Protein AF-G9L2M7-F1 (afdb_monomer_lite)

Secondary structure (DSSP, 8-state):
--SSS--TT-HHHHHHHHHHHHHHS-GGGHHHHHHS-HHHHHHHHHHHHHHHHHHHHHHHHTTS--TT---HHHHHHHHHHHHHHHHHHHHHHHHHHHHHHHHHHHHHHT-TTTTTT--HHHHHHTT-

Radius of gyration: 30.27 Å; chains: 1; bounding box: 64×33×74 Å

pLDDT: mean 87.59, std 14.95, range [39.75, 98.56]

Foldseek 3Di:
DPPLLADPPDPQSVVLLVVQLCVVQPPVCVVVLVPDDPVVNVVVVVVSVVSSVVVQVVCVVVVNHSPRRDPPVVVCVPVVVVVVVVVVVVVVVVVVVVVVVVVVVVVQCPDPVSVVVDDVVVVVVVVD

Organism: Mustela putorius furo (NCBI:txid9669)

Structure (mmCIF, N/CA/C/O backbone):
data_AF-G9L2M7-F1
#
_entry.id   AF-G9L2M7-F1
#
loop_
_atom_site.group_PDB
_atom_site.id
_atom_site.type_symbol
_atom_site.label_atom_id
_atom_site.label_alt_id
_atom_site.label_comp_id
_atom_site.label_asym_id
_atom_site.label_entity_id
_atom_site.label_seq_id
_atom_site.pdbx_PDB_ins_code
_atom_site.Cartn_x
_atom_site.Cartn_y
_atom_site.Cartn_z
_atom_site.occupancy
_atom_site.B_iso_or_equiv
_atom_site.auth_seq_id
_atom_site.auth_comp_id
_atom_site.auth_asym_id
_atom_site.auth_atom_id
_atom_site.pdbx_PDB_model_num
ATOM 1 N N . LEU A 1 1 ? -0.633 8.591 5.569 1.00 46.25 1 LEU A N 1
ATOM 2 C CA . LEU A 1 1 ? -1.876 8.474 4.768 1.00 46.25 1 LEU A CA 1
ATOM 3 C C . LEU A 1 1 ? -1.800 7.469 3.608 1.00 46.25 1 LEU A C 1
ATOM 5 O O . LEU A 1 1 ? -2.786 7.338 2.906 1.00 46.25 1 LEU A O 1
ATOM 9 N N . ARG A 1 2 ? -0.710 6.706 3.412 1.00 65.88 2 ARG A N 1
ATOM 10 C CA . ARG A 1 2 ? -0.675 5.620 2.412 1.00 65.88 2 ARG A CA 1
ATOM 11 C C . ARG A 1 2 ? -0.553 4.253 3.088 1.00 65.88 2 ARG A C 1
ATOM 13 O O . ARG A 1 2 ? 0.442 3.568 2.915 1.00 65.88 2 ARG A O 1
ATOM 20 N N . SER A 1 3 ? -1.516 3.900 3.937 1.00 75.44 3 SER A N 1
ATOM 21 C CA . SER A 1 3 ? -1.577 2.550 4.523 1.00 75.44 3 SER A CA 1
ATOM 22 C C . SER A 1 3 ? -2.114 1.503 3.540 1.00 75.44 3 SER A C 1
ATOM 24 O O . SER A 1 3 ? -2.108 0.325 3.869 1.00 75.44 3 SER A O 1
ATOM 26 N N . GLY A 1 4 ? -2.616 1.917 2.369 1.00 85.94 4 GLY A N 1
ATOM 27 C CA . GLY A 1 4 ? -3.288 1.027 1.415 1.00 85.94 4 GLY A CA 1
ATOM 28 C C . GLY A 1 4 ? -4.659 0.540 1.894 1.00 85.94 4 GLY A C 1
ATOM 29 O O . GLY A 1 4 ? -5.241 -0.333 1.268 1.00 85.94 4 GLY A O 1
ATOM 30 N N . LEU A 1 5 ? -5.185 1.092 2.998 1.00 88.94 5 LEU A N 1
ATOM 31 C CA . LEU A 1 5 ? -6.507 0.760 3.552 1.00 88.94 5 LEU A CA 1
ATOM 32 C C . LEU A 1 5 ? -7.616 1.697 3.053 1.00 88.94 5 LEU A C 1
ATOM 34 O O . LEU A 1 5 ? -8.714 1.724 3.611 1.00 88.94 5 LEU A O 1
ATOM 38 N N . GLY A 1 6 ? -7.309 2.486 2.030 1.00 89.00 6 GLY A N 1
ATOM 39 C CA . GLY A 1 6 ? -8.217 3.439 1.420 1.00 89.00 6 GLY A CA 1
ATOM 40 C C . GLY A 1 6 ? -8.307 4.795 2.120 1.00 89.00 6 GLY A C 1
ATOM 41 O O . GLY A 1 6 ? -7.659 5.056 3.139 1.00 89.00 6 GLY A O 1
ATOM 42 N N . SER A 1 7 ? -9.054 5.709 1.499 1.00 90.31 7 SER A N 1
ATOM 43 C CA . SER A 1 7 ? -9.077 7.120 1.883 1.00 90.31 7 SER A CA 1
ATOM 44 C C . SER A 1 7 ? -9.875 7.367 3.169 1.00 90.31 7 SER A C 1
ATOM 46 O O . SER A 1 7 ? -11.040 6.976 3.241 1.00 90.31 7 SER A O 1
ATOM 48 N N . PRO A 1 8 ? -9.333 8.107 4.155 1.00 89.19 8 PRO A N 1
ATOM 49 C CA . PRO A 1 8 ? -10.087 8.495 5.347 1.00 89.19 8 PRO A CA 1
ATOM 50 C C . PRO A 1 8 ? -11.138 9.582 5.073 1.00 89.19 8 PRO A C 1
ATOM 52 O O . PRO A 1 8 ? -11.886 9.940 5.976 1.00 89.19 8 PRO A O 1
ATOM 55 N N . THR A 1 9 ? -11.183 10.138 3.859 1.00 91.62 9 THR A N 1
ATOM 56 C CA . THR A 1 9 ? -12.239 11.068 3.431 1.00 91.62 9 THR A CA 1
ATOM 57 C C . THR A 1 9 ? -13.407 10.364 2.746 1.00 91.62 9 THR A C 1
ATOM 59 O O . THR A 1 9 ? -14.439 10.991 2.520 1.00 91.62 9 THR A O 1
ATOM 62 N N . ASP A 1 10 ? -13.273 9.075 2.421 1.00 93.62 10 ASP A N 1
ATOM 63 C CA . ASP A 1 10 ? -14.358 8.294 1.837 1.00 93.62 10 ASP A CA 1
ATOM 64 C C . ASP A 1 10 ? -15.279 7.774 2.944 1.00 93.62 10 ASP A C 1
ATOM 66 O O . ASP A 1 10 ? -14.875 7.020 3.835 1.00 93.62 10 ASP A O 1
ATOM 70 N N . ILE A 1 11 ? -16.551 8.164 2.877 1.00 94.38 11 ILE A N 1
ATOM 71 C CA . ILE A 1 11 ? -17.532 7.825 3.902 1.00 94.38 11 ILE A CA 1
ATOM 72 C C . ILE A 1 11 ? -17.788 6.321 4.027 1.00 94.38 11 ILE A C 1
ATOM 74 O O . ILE A 1 11 ? -18.088 5.854 5.125 1.00 94.38 11 ILE A O 1
ATOM 78 N N . LYS A 1 12 ? -17.664 5.540 2.949 1.00 93.94 12 LYS A N 1
ATOM 79 C CA . LYS A 1 12 ? -17.852 4.084 3.024 1.00 93.94 12 LYS A CA 1
ATOM 80 C C . LYS A 1 12 ? -16.729 3.437 3.827 1.00 93.94 12 LYS A C 1
ATOM 82 O O . LYS A 1 12 ? -16.987 2.609 4.697 1.00 93.94 12 LYS A O 1
ATOM 87 N N . ILE A 1 13 ? -15.504 3.897 3.589 1.00 94.50 13 ILE A N 1
ATOM 88 C CA . ILE A 1 13 ? -14.286 3.438 4.261 1.00 94.50 13 ILE A CA 1
ATOM 89 C C . ILE A 1 13 ? -14.326 3.815 5.739 1.00 94.50 13 ILE A C 1
ATOM 91 O O . ILE A 1 13 ? -14.057 2.975 6.599 1.00 94.50 13 ILE A O 1
ATOM 95 N N . VAL A 1 14 ? -14.732 5.051 6.045 1.00 94.88 14 VAL A N 1
ATOM 96 C CA . VAL A 1 14 ? -14.937 5.504 7.426 1.00 94.88 14 VAL A CA 1
ATOM 97 C C . VAL A 1 14 ? -15.987 4.640 8.119 1.00 94.88 14 VAL A C 1
ATOM 99 O O . VAL A 1 14 ? -15.721 4.134 9.204 1.00 94.88 14 VAL A O 1
ATOM 102 N N . ARG A 1 15 ? -17.147 4.400 7.492 1.00 95.81 15 ARG A N 1
ATOM 103 C CA . ARG A 1 15 ? -18.213 3.569 8.077 1.00 95.81 15 ARG A CA 1
ATOM 104 C C . ARG A 1 15 ? -17.756 2.141 8.353 1.00 95.81 15 ARG A C 1
ATOM 106 O O . ARG A 1 15 ? -18.063 1.616 9.420 1.00 95.81 15 ARG A O 1
ATOM 113 N N . GLU A 1 16 ? -17.024 1.523 7.431 1.00 96.12 16 GLU A N 1
ATOM 114 C CA . GLU A 1 16 ? -16.489 0.176 7.629 1.00 96.12 16 GLU A CA 1
ATOM 115 C C . GLU A 1 16 ? -15.470 0.138 8.777 1.00 96.12 16 GLU A C 1
ATOM 117 O O . GLU A 1 16 ? -15.572 -0.702 9.671 1.00 96.12 16 GLU A O 1
ATOM 122 N N . ALA A 1 17 ? -14.515 1.073 8.792 1.00 95.50 17 ALA A N 1
ATOM 123 C CA . ALA A 1 17 ? -13.524 1.170 9.858 1.00 95.50 17 ALA A CA 1
ATOM 124 C C . ALA A 1 17 ? -14.174 1.443 11.224 1.00 95.50 17 ALA A C 1
ATOM 126 O O . ALA A 1 17 ? -13.758 0.865 12.226 1.00 95.50 17 ALA A O 1
ATOM 127 N N . THR A 1 18 ? -15.224 2.268 11.269 1.00 95.38 18 THR A N 1
ATOM 128 C CA . THR A 1 18 ? -16.015 2.509 12.481 1.00 95.38 18 THR A CA 1
ATOM 129 C C . THR A 1 18 ? -16.747 1.251 12.936 1.00 95.38 18 THR A C 1
ATOM 131 O O . THR A 1 18 ? -16.683 0.932 14.118 1.00 95.38 18 THR A O 1
ATOM 134 N N . ALA A 1 19 ? -17.394 0.510 12.033 1.00 95.69 19 ALA A N 1
ATOM 135 C CA . ALA A 1 19 ? -18.080 -0.733 12.384 1.00 95.69 19 ALA A CA 1
ATOM 136 C C . ALA A 1 19 ? -17.101 -1.785 12.937 1.00 95.69 19 ALA A C 1
ATOM 138 O O . ALA A 1 19 ? -17.367 -2.407 13.966 1.00 95.69 19 ALA A O 1
ATOM 139 N N . ALA A 1 20 ? -15.932 -1.930 12.306 1.00 96.38 20 ALA A N 1
ATOM 140 C CA . ALA A 1 20 ? -14.867 -2.799 12.796 1.00 96.38 20 ALA A CA 1
ATOM 141 C C . ALA A 1 20 ? -14.348 -2.348 14.173 1.00 96.38 20 ALA A C 1
ATOM 143 O O . ALA A 1 20 ? -14.193 -3.180 15.064 1.00 96.38 20 ALA A O 1
ATOM 144 N N . LEU A 1 21 ? -14.142 -1.043 14.390 1.00 97.06 21 LEU A N 1
ATOM 145 C CA . LEU A 1 21 ? -13.725 -0.516 15.692 1.00 97.06 21 LEU A CA 1
ATOM 146 C C . LEU A 1 21 ? -14.778 -0.783 16.771 1.00 97.06 21 LEU A C 1
ATOM 148 O O . LEU A 1 21 ? -14.441 -1.271 17.842 1.00 97.06 21 LEU A O 1
ATOM 152 N N . GLN A 1 22 ? -16.051 -0.520 16.484 1.00 96.25 22 GLN A N 1
ATOM 153 C CA . GLN A 1 22 ? -17.151 -0.735 17.429 1.00 96.25 22 GLN A CA 1
ATOM 154 C C . GLN A 1 22 ? -17.317 -2.207 17.823 1.00 96.25 22 GLN A C 1
ATOM 156 O O . GLN A 1 22 ? -17.779 -2.483 18.928 1.00 96.25 22 GLN A O 1
ATOM 161 N N . SER A 1 23 ? -16.906 -3.147 16.963 1.00 95.88 23 SER A N 1
ATOM 162 C CA . SER A 1 23 ? -16.929 -4.580 17.282 1.00 95.88 23 SER A CA 1
ATOM 163 C C . SER A 1 23 ? -15.924 -4.994 18.367 1.00 95.88 23 SER A C 1
ATOM 165 O O . SER A 1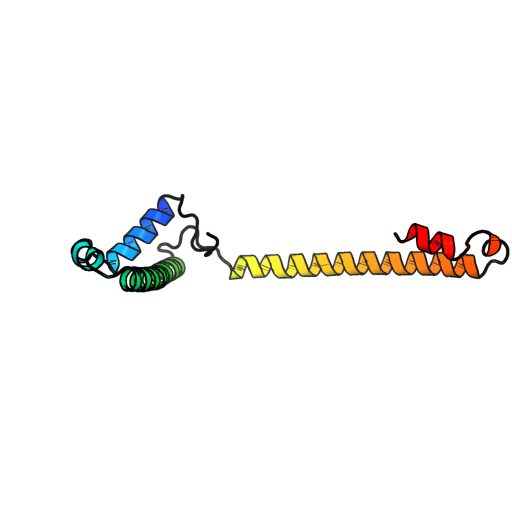 23 ? -16.142 -5.999 19.038 1.00 95.88 23 SER A O 1
ATOM 167 N N . ILE A 1 24 ? -14.851 -4.216 18.564 1.00 96.12 24 ILE A N 1
ATOM 168 C CA . ILE A 1 24 ? -13.788 -4.490 19.550 1.00 96.12 24 ILE A CA 1
ATOM 169 C C . ILE A 1 24 ? -13.711 -3.440 20.664 1.00 96.12 24 ILE A C 1
ATOM 171 O O . ILE A 1 24 ? -13.109 -3.684 21.704 1.00 96.12 24 ILE A O 1
ATOM 175 N N . PHE A 1 25 ? -14.301 -2.267 20.440 1.00 96.56 25 PHE A N 1
ATOM 176 C CA . PHE A 1 25 ? -14.313 -1.137 21.357 1.00 96.56 25 PHE A CA 1
ATOM 177 C C . PHE A 1 25 ? -15.732 -0.552 21.430 1.00 96.56 25 PHE A C 1
ATOM 179 O O . PHE A 1 25 ? -16.053 0.428 20.745 1.00 96.56 25 PHE A O 1
ATOM 186 N N . PRO A 1 26 ? -16.619 -1.179 22.226 1.00 93.56 26 PRO A N 1
ATOM 187 C CA . PRO A 1 26 ? -17.978 -0.697 22.428 1.00 93.56 26 PRO A CA 1
ATOM 188 C C . PRO A 1 26 ? -17.993 0.688 23.079 1.00 93.56 26 PRO A C 1
ATOM 190 O O . PRO A 1 26 ? -17.120 1.034 23.869 1.00 93.56 26 PRO A O 1
ATOM 193 N N . GLN A 1 27 ? -19.047 1.467 22.831 1.00 91.38 27 GLN A N 1
ATOM 194 C CA . GLN A 1 27 ? -19.151 2.841 23.340 1.00 91.38 27 GLN A CA 1
ATOM 195 C C . GLN A 1 27 ? -19.128 2.941 24.879 1.00 91.38 27 GLN A C 1
ATOM 197 O O . GLN A 1 27 ? -18.723 3.970 25.416 1.00 91.38 27 GLN A O 1
ATOM 202 N N . ALA A 1 28 ? -19.501 1.868 25.584 1.00 94.00 28 ALA A N 1
ATOM 203 C CA . ALA A 1 28 ? -19.403 1.774 27.041 1.00 94.00 28 ALA A CA 1
ATOM 204 C C . ALA A 1 28 ? -17.951 1.861 27.561 1.00 94.00 28 ALA A C 1
ATOM 206 O O . ALA A 1 28 ? -17.724 2.388 28.647 1.00 94.00 28 ALA A O 1
ATOM 207 N N . GLU A 1 29 ? -16.965 1.426 26.769 1.00 93.56 29 GLU A N 1
ATOM 208 C CA . GLU A 1 29 ? -15.538 1.443 27.133 1.00 93.56 29 GLU A CA 1
ATOM 209 C C . GLU A 1 29 ? -14.889 2.827 26.957 1.00 93.56 29 GLU A C 1
ATOM 211 O O . GLU A 1 29 ? -13.760 3.062 27.397 1.00 93.56 29 GLU A O 1
ATOM 216 N N . LEU A 1 30 ? -15.600 3.787 26.349 1.00 95.00 30 LEU A N 1
ATOM 217 C CA . LEU A 1 30 ? -15.067 5.125 26.086 1.00 95.00 30 LEU A CA 1
ATOM 218 C C . LEU A 1 30 ? -14.716 5.874 27.375 1.00 95.00 30 LEU A C 1
ATOM 220 O O . LEU A 1 30 ? -13.697 6.560 27.424 1.00 95.00 30 LEU A O 1
ATOM 224 N N . GLY A 1 31 ? -15.525 5.718 28.428 1.00 96.56 31 GLY A N 1
ATOM 225 C CA . GLY A 1 31 ? -15.251 6.328 29.730 1.00 96.56 31 GLY A CA 1
ATOM 226 C C . GLY A 1 31 ? -13.909 5.865 30.297 1.00 96.56 31 GLY A C 1
ATOM 227 O O . GLY A 1 31 ? -13.068 6.694 30.640 1.00 96.56 31 GLY A O 1
ATOM 228 N N . THR A 1 32 ? -13.676 4.551 30.304 1.00 95.88 32 THR A N 1
ATOM 229 C CA . THR A 1 32 ? -12.416 3.935 30.746 1.00 95.88 32 THR A CA 1
ATOM 230 C C . THR A 1 32 ? -11.240 4.383 29.884 1.00 95.88 32 THR A C 1
ATOM 232 O O . THR A 1 32 ? -10.198 4.761 30.407 1.00 95.88 32 THR A O 1
ATOM 235 N N . PHE A 1 33 ? -11.400 4.419 28.560 1.00 96.81 33 PHE A N 1
ATOM 236 C CA . PHE A 1 33 ? -10.352 4.898 27.657 1.00 96.81 33 PHE A CA 1
ATOM 237 C C . PHE A 1 33 ? -9.940 6.346 27.954 1.00 96.81 33 PHE A C 1
ATOM 239 O O . PHE A 1 33 ? -8.756 6.690 27.930 1.00 96.81 33 PHE A O 1
ATOM 246 N N . LEU A 1 34 ? -10.906 7.220 28.248 1.00 97.25 34 LEU A N 1
ATOM 247 C CA . LEU A 1 34 ? -10.647 8.638 28.490 1.00 97.25 34 LEU A CA 1
ATOM 248 C C . LEU A 1 34 ? -9.857 8.902 29.778 1.00 97.25 34 LEU A C 1
ATOM 250 O O . LEU A 1 34 ? -9.138 9.905 29.819 1.00 97.25 34 LEU A O 1
ATOM 254 N N . THR A 1 35 ? -9.913 8.013 30.773 1.00 97.88 35 THR A N 1
ATOM 255 C CA . THR A 1 35 ? -9.141 8.149 32.022 1.00 97.88 35 THR A CA 1
ATOM 256 C C . THR A 1 35 ? -7.689 7.683 31.895 1.00 97.88 35 THR A C 1
ATOM 258 O O . THR A 1 35 ? -6.870 7.999 32.758 1.00 97.88 35 THR A O 1
ATOM 261 N N . LEU A 1 36 ? -7.335 6.986 30.810 1.00 97.94 36 LEU A N 1
ATOM 262 C CA . LEU A 1 36 ? -5.978 6.498 30.575 1.00 97.94 36 LEU A CA 1
ATOM 263 C C . LEU A 1 36 ? -4.959 7.629 30.387 1.00 97.94 36 LEU A C 1
ATOM 265 O O . LEU A 1 36 ? -5.260 8.714 29.869 1.00 97.94 36 LEU A O 1
ATOM 269 N N . SER A 1 37 ? -3.704 7.328 30.732 1.00 98.50 37 SER A N 1
ATOM 270 C CA . SER A 1 37 ? -2.573 8.203 30.428 1.00 98.50 37 SER A CA 1
ATOM 271 C C . SER A 1 37 ? -2.399 8.366 28.913 1.00 98.50 37 SER A C 1
ATOM 273 O O . SER A 1 37 ? -2.797 7.505 28.126 1.00 98.50 37 SER A O 1
ATOM 275 N N . LYS A 1 38 ? -1.744 9.449 28.476 1.00 98.06 38 LYS A N 1
ATOM 276 C CA . LYS A 1 38 ? -1.430 9.665 27.052 1.00 98.06 38 LYS A CA 1
ATOM 277 C C . LYS A 1 38 ? -0.711 8.457 26.433 1.00 98.06 38 LYS A C 1
ATOM 279 O O . LYS A 1 38 ? -1.093 8.006 25.359 1.00 98.06 38 LYS A O 1
ATOM 284 N N . LYS A 1 39 ? 0.287 7.913 27.138 1.00 98.38 39 LYS A N 1
ATOM 285 C CA . LYS A 1 39 ? 1.079 6.762 26.682 1.00 98.38 39 LYS A CA 1
ATOM 286 C C . LYS A 1 39 ? 0.214 5.512 26.502 1.00 98.38 39 LYS A C 1
ATOM 288 O O . LYS A 1 39 ? 0.402 4.761 25.549 1.00 98.38 39 LYS A O 1
ATOM 293 N N . ASP A 1 40 ? -0.733 5.289 27.409 1.00 98.12 40 ASP A N 1
ATOM 294 C CA . ASP A 1 40 ? -1.635 4.138 27.333 1.00 98.12 40 ASP A CA 1
ATOM 295 C C . ASP A 1 40 ? -2.673 4.303 26.219 1.00 98.12 40 ASP A C 1
ATOM 297 O O . ASP A 1 40 ? -2.932 3.343 25.496 1.00 98.12 40 ASP A O 1
ATOM 301 N N . LYS A 1 41 ? -3.188 5.523 26.007 1.00 98.38 41 LYS A N 1
ATOM 302 C CA . LYS A 1 41 ? -4.068 5.845 24.870 1.00 98.38 41 LYS A CA 1
ATOM 303 C C . LYS A 1 41 ? -3.378 5.595 23.536 1.00 98.38 41 LYS A C 1
ATOM 305 O O . LYS A 1 41 ? -3.949 4.948 22.669 1.00 98.38 41 LYS A O 1
ATOM 310 N N . GLU A 1 42 ? -2.145 6.072 23.369 1.00 98.25 42 GLU A N 1
ATOM 311 C CA . GLU A 1 42 ? -1.362 5.849 22.147 1.00 98.25 42 GLU A CA 1
ATOM 312 C C . GLU A 1 42 ? -1.126 4.356 21.889 1.00 98.25 42 GLU A C 1
ATOM 314 O O . GLU A 1 42 ? -1.272 3.894 20.754 1.00 98.25 42 GLU A O 1
ATOM 319 N N . ARG A 1 43 ? -0.821 3.584 22.942 1.00 98.19 43 ARG A N 1
ATOM 320 C CA . ARG A 1 43 ? -0.674 2.127 22.842 1.00 98.19 43 ARG A CA 1
ATOM 321 C C . ARG A 1 43 ? -1.979 1.461 22.401 1.00 98.19 43 ARG A C 1
ATOM 323 O O . ARG A 1 43 ? -1.959 0.719 21.423 1.00 98.19 43 ARG A O 1
ATOM 330 N N . GLN A 1 44 ? -3.100 1.760 23.058 1.00 97.31 44 GLN A N 1
ATOM 331 C CA . GLN A 1 44 ? -4.397 1.173 22.703 1.00 97.31 44 GLN A CA 1
ATOM 332 C C . GLN A 1 44 ? -4.862 1.577 21.301 1.00 97.31 44 GLN A C 1
ATOM 334 O O . GLN A 1 44 ? -5.326 0.733 20.546 1.00 97.31 44 GLN A O 1
ATOM 339 N N . LEU A 1 45 ? -4.678 2.836 20.890 1.00 96.94 45 LEU A N 1
ATOM 340 C CA . LEU A 1 45 ? -5.008 3.273 19.529 1.00 96.94 45 LEU A CA 1
ATOM 341 C C . LEU A 1 45 ? -4.193 2.519 18.470 1.00 96.94 45 LEU A C 1
ATOM 343 O O . LEU A 1 45 ? -4.715 2.203 17.397 1.00 96.94 45 LEU A O 1
ATOM 347 N N . LYS A 1 46 ? -2.929 2.191 18.766 1.00 97.00 46 LYS A N 1
ATOM 348 C CA . LYS A 1 46 ? -2.102 1.355 17.889 1.00 97.00 46 LYS A CA 1
ATOM 349 C C . LYS A 1 46 ? -2.649 -0.072 17.800 1.00 97.00 46 LYS A C 1
ATOM 351 O O . LYS A 1 46 ? -2.732 -0.611 16.700 1.00 97.00 46 LYS A O 1
ATOM 356 N N . GLU A 1 47 ? -3.057 -0.658 18.923 1.00 97.38 47 GLU A N 1
ATOM 357 C CA . GLU A 1 47 ? -3.690 -1.984 18.960 1.00 97.38 47 GLU A CA 1
ATOM 358 C C . GLU A 1 47 ? -5.009 -1.999 18.178 1.00 97.38 47 GLU A C 1
ATOM 360 O O . GLU A 1 47 ? -5.183 -2.837 17.294 1.00 97.38 47 GLU A O 1
ATOM 365 N N . PHE A 1 48 ? -5.889 -1.018 18.398 1.00 97.19 48 PHE A N 1
ATOM 366 C CA . PHE A 1 48 ? -7.128 -0.873 17.632 1.00 97.19 48 PHE A CA 1
ATOM 367 C C . PHE A 1 48 ? -6.856 -0.738 16.140 1.00 97.19 48 PHE A C 1
ATOM 369 O O . PHE A 1 48 ? -7.512 -1.398 15.341 1.00 97.19 48 PHE A O 1
ATOM 376 N N . THR A 1 49 ? -5.856 0.057 15.753 1.00 95.31 49 THR A N 1
ATOM 377 C CA . THR A 1 49 ? -5.472 0.206 14.344 1.00 95.31 49 THR A CA 1
ATOM 378 C C . THR A 1 49 ? -5.090 -1.141 13.732 1.00 95.31 49 THR A C 1
ATOM 380 O O . THR A 1 49 ? -5.566 -1.466 12.646 1.00 95.31 49 THR A O 1
ATOM 383 N N . MET A 1 50 ? -4.279 -1.949 14.423 1.00 96.69 50 MET A N 1
ATOM 384 C CA . MET A 1 50 ? -3.871 -3.275 13.943 1.00 96.69 50 MET A CA 1
ATOM 385 C C . MET A 1 50 ? -5.062 -4.229 13.810 1.00 96.69 50 MET A C 1
ATOM 387 O O . MET A 1 50 ? -5.209 -4.885 12.780 1.00 96.69 50 MET A O 1
ATOM 391 N N . ILE A 1 51 ? -5.934 -4.277 14.819 1.00 97.81 51 ILE A N 1
ATOM 392 C CA . ILE A 1 51 ? -7.081 -5.191 14.830 1.00 97.81 51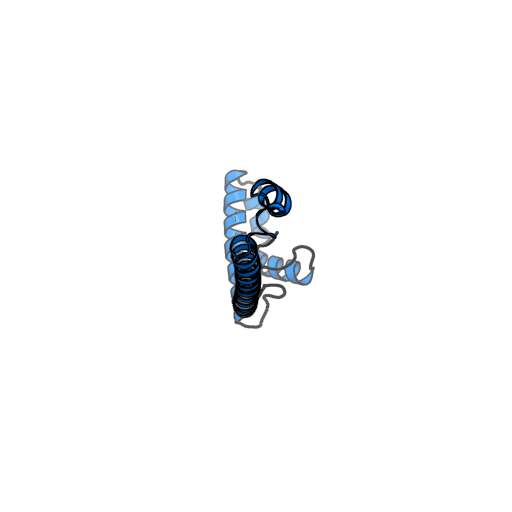 ILE A CA 1
ATOM 393 C C . ILE A 1 51 ? -8.112 -4.781 13.772 1.00 97.81 51 ILE A C 1
ATOM 395 O O . ILE A 1 51 ? -8.524 -5.612 12.967 1.00 97.81 51 ILE A O 1
ATOM 399 N N . VAL A 1 52 ? -8.479 -3.496 13.704 1.00 96.75 52 VAL A N 1
ATOM 400 C CA . VAL A 1 52 ? -9.399 -2.960 12.685 1.00 96.75 52 VAL A CA 1
ATOM 401 C C . VAL A 1 52 ? -8.856 -3.205 11.280 1.00 96.75 52 VAL A C 1
ATOM 403 O O . VAL A 1 52 ? -9.609 -3.602 10.392 1.00 96.75 52 VAL A O 1
ATOM 406 N N . THR A 1 53 ? -7.548 -3.033 11.077 1.00 95.56 53 THR A N 1
ATOM 407 C CA . THR A 1 53 ? -6.893 -3.370 9.807 1.00 95.56 53 THR A CA 1
ATOM 408 C C . THR A 1 53 ? -7.075 -4.848 9.466 1.00 95.56 53 THR A C 1
ATOM 410 O O . THR A 1 53 ? -7.507 -5.164 8.361 1.00 95.56 53 THR A O 1
ATOM 413 N N . GLY A 1 54 ? -6.806 -5.749 10.416 1.00 96.25 54 GLY A N 1
ATOM 414 C CA . GLY A 1 54 ? -6.988 -7.189 10.233 1.00 96.25 54 GLY A CA 1
ATOM 415 C C . GLY A 1 54 ? -8.430 -7.571 9.891 1.00 96.25 54 GLY A C 1
ATOM 416 O O . GLY A 1 54 ? -8.651 -8.326 8.949 1.00 96.25 54 GLY A O 1
ATOM 417 N N . ILE A 1 55 ? -9.414 -6.993 10.587 1.00 96.88 55 ILE A N 1
ATOM 418 C CA . ILE A 1 55 ? -10.842 -7.225 10.315 1.00 96.88 55 ILE A CA 1
ATOM 419 C C . ILE A 1 55 ? -11.202 -6.788 8.894 1.00 96.88 55 ILE A C 1
ATOM 421 O O . ILE A 1 55 ? -11.857 -7.531 8.169 1.00 96.88 55 ILE A O 1
ATOM 425 N N . ARG A 1 56 ? -10.762 -5.601 8.462 1.00 96.25 56 ARG A N 1
ATOM 426 C CA . ARG A 1 56 ? -11.062 -5.111 7.109 1.00 96.25 56 ARG A CA 1
ATOM 427 C C . ARG A 1 56 ? -10.385 -5.948 6.023 1.00 96.25 56 ARG A C 1
ATOM 429 O O . ARG A 1 56 ? -11.006 -6.218 5.000 1.00 96.25 56 ARG A O 1
ATOM 436 N N . LEU A 1 57 ? -9.153 -6.408 6.254 1.00 95.50 57 LEU A N 1
ATOM 437 C CA . LEU A 1 57 ? -8.471 -7.347 5.355 1.00 95.50 57 LEU A CA 1
ATOM 438 C C . LEU A 1 57 ? -9.217 -8.684 5.264 1.00 95.50 57 LEU A C 1
ATOM 440 O O . LEU A 1 57 ? -9.416 -9.196 4.168 1.00 95.50 57 LEU A O 1
ATOM 444 N N . PHE A 1 58 ? -9.687 -9.215 6.392 1.00 95.81 58 PHE A N 1
ATOM 445 C CA . PHE A 1 58 ? -10.487 -10.439 6.420 1.00 95.81 58 PHE A CA 1
ATOM 446 C C . PHE A 1 58 ? -11.833 -10.268 5.700 1.00 95.81 58 PHE A C 1
ATOM 448 O O . PHE A 1 58 ? -12.236 -11.119 4.908 1.00 95.81 58 PHE A O 1
ATOM 455 N N . ASN A 1 59 ? -12.517 -9.142 5.914 1.00 95.81 59 ASN A N 1
ATOM 456 C CA . ASN A 1 59 ? -13.771 -8.834 5.227 1.00 95.81 59 ASN A CA 1
ATOM 457 C C . ASN A 1 59 ? -13.578 -8.691 3.717 1.00 95.81 59 ASN A C 1
ATOM 459 O O . ASN A 1 59 ? -14.447 -9.124 2.959 1.00 95.81 59 ASN A O 1
ATOM 463 N N . ARG A 1 60 ? -12.446 -8.119 3.287 1.00 94.94 60 ARG A N 1
ATOM 464 C CA . ARG A 1 60 ? -12.046 -8.078 1.878 1.00 94.94 60 ARG A CA 1
ATOM 465 C C . ARG A 1 60 ? -11.938 -9.480 1.293 1.00 94.94 60 ARG A C 1
ATOM 467 O O . ARG A 1 60 ? -12.548 -9.746 0.264 1.00 94.94 60 ARG A O 1
ATOM 474 N N . ASP A 1 61 ? -11.190 -10.356 1.958 1.00 94.25 61 ASP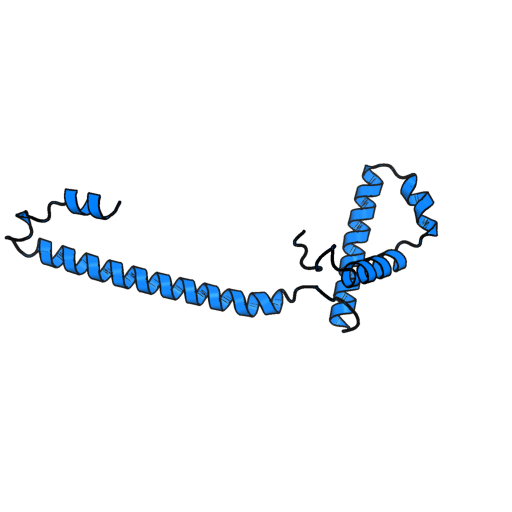 A N 1
ATOM 475 C CA . ASP A 1 61 ? -10.954 -11.735 1.513 1.00 94.25 61 ASP A CA 1
ATOM 476 C C . ASP A 1 61 ? -12.264 -12.540 1.436 1.00 94.25 61 ASP A C 1
ATOM 478 O O . ASP A 1 61 ? -12.515 -13.269 0.482 1.00 94.25 61 ASP A O 1
ATOM 482 N N . CYS A 1 62 ? -13.178 -12.303 2.380 1.00 95.44 62 CYS A N 1
ATOM 483 C CA . CYS A 1 62 ? -14.521 -12.882 2.371 1.00 95.44 62 CYS A CA 1
ATOM 484 C C . CYS A 1 62 ? -15.484 -12.266 1.335 1.00 95.44 62 CYS A C 1
ATOM 486 O O . CYS A 1 62 ? -16.625 -12.723 1.238 1.00 95.44 62 CYS A O 1
ATOM 488 N N . GLY A 1 63 ? -15.098 -11.197 0.629 1.00 93.62 63 GLY A N 1
ATOM 489 C CA . GLY A 1 63 ? -15.970 -10.463 -0.297 1.00 93.62 63 GLY A CA 1
ATOM 490 C C . GLY A 1 63 ? -17.113 -9.690 0.379 1.00 93.62 63 GLY A C 1
ATOM 491 O O . GLY A 1 63 ? -18.130 -9.413 -0.252 1.00 93.62 63 GLY A O 1
ATOM 492 N N . LYS A 1 64 ? -16.979 -9.364 1.671 1.00 93.38 64 LYS A N 1
ATOM 493 C CA . LYS A 1 64 ? -18.010 -8.698 2.498 1.00 93.38 64 LYS A CA 1
ATOM 494 C C . LYS A 1 64 ? -17.639 -7.271 2.916 1.00 93.38 64 LYS A C 1
ATOM 496 O O . LYS A 1 64 ? -18.378 -6.645 3.672 1.00 93.38 64 LYS A O 1
ATOM 501 N N . GLY A 1 65 ? -16.495 -6.769 2.467 1.00 93.19 65 GLY A N 1
ATOM 502 C CA . GLY A 1 65 ? -15.975 -5.450 2.813 1.00 93.19 65 GLY A CA 1
ATOM 503 C C . GLY A 1 65 ? -14.623 -5.203 2.155 1.00 93.19 65 GLY A C 1
ATOM 504 O O . GLY A 1 65 ? -14.332 -5.761 1.100 1.00 93.19 65 GLY A O 1
ATOM 505 N N . GLY A 1 66 ? -13.796 -4.370 2.777 1.00 93.19 66 GLY A N 1
ATOM 506 C CA . GLY A 1 66 ? -12.472 -4.017 2.282 1.00 93.19 66 GLY A CA 1
ATOM 507 C C . GLY A 1 66 ? -12.481 -3.046 1.108 1.00 93.19 66 GLY A C 1
ATOM 508 O O . GLY A 1 66 ? -11.513 -3.009 0.348 1.00 93.19 66 GLY A O 1
ATOM 509 N N . GLU A 1 67 ? -13.558 -2.273 0.939 1.00 90.62 67 GLU A N 1
ATOM 510 C CA . GLU A 1 67 ? -13.644 -1.269 -0.121 1.00 90.62 67 GLU A CA 1
ATOM 511 C C . GLU A 1 67 ? -12.516 -0.237 0.050 1.00 90.62 67 GLU A C 1
ATOM 513 O O . GLU A 1 67 ? -12.205 0.214 1.159 1.00 90.62 67 GLU A O 1
ATOM 518 N N . GLY A 1 68 ? -11.857 0.090 -1.061 1.00 89.94 68 GLY A N 1
ATOM 519 C CA . GLY A 1 68 ? -10.710 0.995 -1.083 1.00 89.94 68 GLY A CA 1
ATOM 520 C C . GLY A 1 68 ? -9.397 0.406 -0.559 1.00 89.94 68 GLY A C 1
ATOM 521 O O . GLY A 1 68 ? -8.418 1.144 -0.496 1.00 89.94 68 GLY A O 1
ATOM 522 N N . ILE A 1 69 ? -9.339 -0.880 -0.183 1.00 93.75 69 ILE A N 1
ATOM 523 C CA . ILE A 1 69 ? -8.057 -1.540 0.093 1.00 93.75 69 ILE A CA 1
ATOM 524 C C . ILE A 1 69 ? -7.391 -1.910 -1.233 1.00 93.75 69 ILE A C 1
ATOM 526 O O . ILE A 1 69 ? -7.949 -2.672 -2.023 1.00 93.75 69 ILE A O 1
ATOM 530 N N . ASP A 1 70 ? -6.170 -1.427 -1.434 1.00 91.12 70 ASP A N 1
ATOM 531 C CA . ASP A 1 70 ? -5.409 -1.682 -2.653 1.00 91.12 70 ASP A CA 1
ATOM 532 C C . ASP A 1 70 ? -5.094 -3.179 -2.815 1.00 91.12 70 ASP A C 1
ATOM 534 O O . ASP A 1 70 ? -4.670 -3.869 -1.877 1.00 91.12 70 ASP A O 1
ATOM 538 N N . ASP A 1 71 ? -5.244 -3.701 -4.032 1.00 90.62 71 ASP A N 1
ATOM 539 C CA . ASP A 1 71 ? -4.700 -5.010 -4.392 1.00 90.62 71 ASP A CA 1
ATOM 540 C C . ASP A 1 71 ? -3.215 -4.883 -4.705 1.00 90.62 71 ASP A C 1
ATOM 542 O O . ASP A 1 71 ? -2.787 -4.926 -5.855 1.00 90.62 71 ASP A O 1
ATOM 546 N N . LEU A 1 72 ? -2.423 -4.689 -3.650 1.00 89.69 72 LEU A N 1
ATOM 547 C CA . LEU A 1 72 ? -0.985 -4.515 -3.782 1.00 89.69 72 LEU A CA 1
ATOM 548 C C . LEU A 1 72 ? -0.325 -5.681 -4.545 1.00 89.69 72 LEU A C 1
ATOM 550 O O . LEU A 1 72 ? 0.493 -5.397 -5.418 1.00 89.69 72 LEU A O 1
ATOM 554 N N . PRO A 1 73 ? -0.690 -6.963 -4.325 1.00 90.75 73 PRO A N 1
ATOM 555 C CA . PRO A 1 73 ? -0.221 -8.048 -5.180 1.00 90.75 73 PRO A CA 1
ATOM 556 C C . PRO A 1 73 ? -0.535 -7.847 -6.668 1.00 90.75 73 PRO A C 1
ATOM 558 O O . PRO A 1 73 ? 0.357 -8.040 -7.488 1.00 90.75 73 PRO A O 1
ATOM 561 N N . ALA A 1 74 ? -1.761 -7.468 -7.042 1.00 92.38 74 ALA A N 1
ATOM 562 C CA . ALA A 1 74 ? -2.104 -7.221 -8.447 1.00 92.38 74 ALA A CA 1
ATOM 563 C C . ALA A 1 74 ? -1.363 -6.015 -9.031 1.00 92.38 74 ALA A C 1
ATOM 565 O O . ALA A 1 74 ? -0.761 -6.132 -10.095 1.00 92.38 74 ALA A O 1
ATOM 566 N N . ILE A 1 75 ? -1.343 -4.901 -8.297 1.00 93.38 75 ILE A N 1
ATOM 567 C CA . ILE A 1 75 ? -0.645 -3.674 -8.689 1.00 93.38 75 ILE A CA 1
ATOM 568 C C . ILE A 1 75 ? 0.837 -3.966 -8.929 1.00 93.38 75 ILE A C 1
ATOM 570 O O . ILE A 1 75 ? 1.392 -3.553 -9.940 1.00 93.38 75 ILE A O 1
ATOM 574 N N . LEU A 1 76 ? 1.490 -4.712 -8.033 1.00 94.94 76 LEU A N 1
ATOM 575 C CA . LEU A 1 76 ? 2.905 -5.055 -8.176 1.00 94.94 76 LEU A CA 1
ATOM 576 C C . LEU A 1 76 ? 3.157 -6.051 -9.312 1.00 94.94 76 LEU A C 1
ATOM 578 O O . LEU A 1 76 ? 4.171 -5.925 -9.995 1.00 94.94 76 LEU A O 1
ATOM 582 N N . ARG A 1 77 ? 2.243 -7.005 -9.549 1.00 97.00 77 ARG A N 1
ATOM 583 C CA . ARG A 1 77 ? 2.330 -7.926 -10.698 1.00 97.00 77 ARG A CA 1
ATOM 584 C C . ARG A 1 77 ? 2.334 -7.192 -12.038 1.00 97.00 77 ARG A C 1
ATOM 586 O O . ARG A 1 77 ? 2.918 -7.707 -12.981 1.00 97.00 77 ARG A O 1
ATOM 593 N N . GLU A 1 78 ? 1.709 -6.023 -12.121 1.00 96.12 78 GLU A N 1
ATOM 594 C CA . GLU A 1 78 ? 1.706 -5.185 -13.323 1.00 96.12 78 GLU A CA 1
ATOM 595 C C . GLU A 1 78 ? 2.869 -4.183 -13.334 1.00 96.12 78 GLU A C 1
ATOM 597 O O . GLU A 1 78 ? 3.626 -4.097 -14.303 1.00 96.12 78 GLU A O 1
ATOM 602 N N . ALA A 1 79 ? 3.046 -3.447 -12.235 1.00 96.25 79 ALA A N 1
ATOM 603 C CA . ALA A 1 79 ? 4.000 -2.349 -12.156 1.00 96.25 79 ALA A CA 1
ATOM 604 C C . ALA A 1 79 ? 5.456 -2.820 -12.247 1.00 96.25 79 ALA A C 1
ATOM 606 O O . ALA A 1 79 ? 6.275 -2.121 -12.847 1.00 96.25 79 ALA A O 1
ATOM 607 N N . ILE A 1 80 ? 5.794 -3.986 -11.678 1.00 97.69 80 ILE A N 1
ATOM 608 C CA . ILE A 1 80 ? 7.169 -4.500 -11.710 1.00 97.69 80 ILE A CA 1
ATOM 609 C C . ILE A 1 80 ? 7.589 -4.826 -13.152 1.00 97.69 80 ILE A C 1
ATOM 611 O O . ILE A 1 80 ? 8.543 -4.198 -13.610 1.00 97.69 80 ILE A O 1
ATOM 615 N N . PRO A 1 81 ? 6.892 -5.702 -13.910 1.00 98.12 81 PRO A N 1
ATOM 616 C CA . PRO A 1 81 ? 7.274 -5.990 -15.293 1.00 98.12 81 PRO A CA 1
ATOM 617 C C . PRO A 1 81 ? 7.299 -4.751 -16.186 1.00 98.12 81 PRO A C 1
ATOM 619 O O . PRO A 1 81 ? 8.246 -4.584 -16.949 1.00 98.12 81 PRO A O 1
ATOM 622 N N . ALA A 1 82 ? 6.308 -3.861 -16.065 1.00 98.06 82 ALA A N 1
ATOM 623 C CA . ALA A 1 82 ? 6.260 -2.634 -16.859 1.00 98.06 82 ALA A CA 1
ATOM 624 C C . ALA A 1 82 ? 7.476 -1.732 -16.588 1.00 98.06 82 ALA A C 1
ATOM 626 O O . ALA A 1 82 ? 8.099 -1.220 -17.518 1.00 98.06 82 ALA A O 1
ATOM 627 N N . THR A 1 83 ? 7.852 -1.578 -15.315 1.00 98.06 83 THR A N 1
ATOM 628 C CA . THR A 1 83 ? 9.019 -0.778 -14.923 1.00 98.06 83 THR A CA 1
ATOM 629 C C . THR A 1 83 ? 10.320 -1.438 -15.375 1.00 98.06 83 THR A C 1
ATOM 631 O O . THR A 1 83 ? 11.191 -0.753 -15.904 1.00 98.06 83 THR A O 1
ATOM 634 N N . THR A 1 84 ? 10.452 -2.758 -15.224 1.00 98.38 84 THR A N 1
ATOM 635 C CA . THR A 1 84 ? 11.627 -3.507 -15.694 1.00 98.38 84 THR A CA 1
ATOM 636 C C . THR A 1 84 ? 11.790 -3.385 -17.206 1.00 98.38 84 THR A C 1
ATOM 638 O O . THR A 1 84 ? 12.853 -2.987 -17.665 1.00 98.38 84 THR A O 1
ATOM 641 N N . GLN A 1 85 ? 10.723 -3.610 -17.976 1.00 98.44 85 GLN A N 1
ATOM 642 C CA . GLN A 1 85 ? 10.750 -3.465 -19.430 1.00 98.44 85 GLN A CA 1
ATOM 643 C C . GLN A 1 85 ? 11.112 -2.038 -19.852 1.00 98.44 85 GLN A C 1
ATOM 645 O O . GLN A 1 85 ? 11.858 -1.835 -20.812 1.00 98.44 85 GLN A O 1
ATOM 650 N N . HIS A 1 86 ? 10.597 -1.035 -19.137 1.00 98.44 86 HIS A N 1
ATOM 651 C CA . HIS A 1 86 ? 10.963 0.348 -19.391 1.00 98.44 86 HIS A CA 1
ATOM 652 C C . HIS A 1 86 ? 12.463 0.571 -19.166 1.00 98.44 86 HIS A C 1
ATOM 654 O O . HIS A 1 86 ? 13.127 1.102 -20.055 1.00 98.44 86 HIS A O 1
ATOM 660 N N . ILE A 1 87 ? 13.015 0.106 -18.042 1.00 98.56 87 ILE A N 1
ATOM 661 C CA . ILE A 1 87 ? 14.453 0.193 -17.743 1.00 98.56 87 ILE A CA 1
ATOM 662 C C . ILE A 1 87 ? 15.281 -0.507 -18.826 1.00 98.56 87 ILE A C 1
ATOM 664 O O . ILE A 1 87 ? 16.222 0.096 -19.337 1.00 98.56 87 ILE A O 1
ATOM 668 N N . ASP A 1 88 ? 14.903 -1.720 -19.231 1.00 98.50 88 ASP A N 1
ATO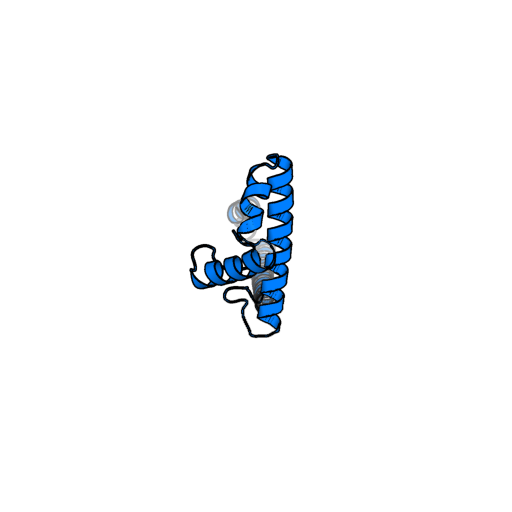M 669 C CA . ASP A 1 88 ? 15.606 -2.472 -20.275 1.00 98.50 88 ASP A CA 1
ATOM 670 C C . ASP A 1 88 ? 15.610 -1.711 -21.610 1.00 98.50 88 ASP A C 1
ATOM 672 O O . ASP A 1 88 ? 16.641 -1.610 -22.275 1.00 98.50 88 ASP A O 1
ATOM 676 N N . SER A 1 89 ? 14.484 -1.086 -21.980 1.00 98.31 89 SER A N 1
ATOM 677 C CA . SER A 1 89 ? 14.400 -0.263 -23.195 1.00 98.31 89 SER A CA 1
ATOM 678 C C . SER A 1 89 ? 15.299 0.979 -23.139 1.00 98.31 89 SER A C 1
ATOM 680 O O . SER A 1 89 ? 15.929 1.343 -24.137 1.00 98.31 89 SER A O 1
ATOM 682 N N . GLN A 1 90 ? 15.383 1.625 -21.971 1.00 98.31 90 GLN A N 1
ATOM 683 C CA . GLN A 1 90 ? 16.244 2.788 -21.766 1.00 98.31 90 GLN A CA 1
ATOM 684 C C . GLN A 1 90 ? 17.716 2.381 -21.800 1.00 98.31 90 GLN A C 1
ATOM 686 O O . GLN A 1 90 ? 18.527 3.076 -22.410 1.00 98.31 90 GLN A O 1
ATOM 691 N N . LEU A 1 91 ? 18.053 1.230 -21.215 1.00 98.31 91 LEU A N 1
ATOM 692 C CA . LEU A 1 91 ? 19.398 0.673 -21.254 1.00 98.31 91 LEU A CA 1
ATOM 693 C C . LEU A 1 91 ? 19.829 0.353 -22.688 1.00 98.31 91 LEU A C 1
ATOM 695 O O . LEU A 1 91 ? 20.908 0.778 -23.092 1.00 98.31 91 LEU A O 1
ATOM 699 N N . GLN A 1 92 ? 18.980 -0.319 -23.470 1.00 98.25 92 GLN A N 1
ATOM 700 C CA . GLN A 1 92 ? 19.274 -0.612 -24.874 1.00 98.25 92 GLN A CA 1
ATOM 701 C C . GLN A 1 92 ? 19.488 0.676 -25.676 1.00 98.25 92 GLN A C 1
ATOM 703 O O . GLN A 1 92 ? 20.463 0.800 -26.411 1.00 98.25 92 GLN A O 1
ATOM 708 N N . THR A 1 93 ? 18.621 1.673 -25.483 1.00 97.38 93 THR A N 1
ATOM 709 C CA . THR A 1 93 ? 18.749 2.973 -26.157 1.00 97.38 93 THR A CA 1
ATOM 710 C C . THR A 1 93 ? 20.071 3.658 -25.805 1.00 97.38 93 THR A C 1
ATOM 712 O O . THR A 1 93 ? 20.759 4.172 -26.688 1.00 97.38 93 THR A O 1
ATOM 715 N N . ALA A 1 94 ? 20.451 3.650 -24.526 1.00 97.12 94 ALA A N 1
ATOM 716 C CA . ALA A 1 94 ? 21.708 4.228 -24.065 1.00 97.12 94 ALA A CA 1
ATOM 717 C C . ALA A 1 94 ? 22.926 3.483 -24.638 1.00 97.12 94 ALA A C 1
ATOM 719 O O . ALA A 1 94 ? 23.894 4.119 -25.055 1.00 97.12 94 ALA A O 1
ATOM 720 N N . GLN A 1 95 ? 22.869 2.150 -24.709 1.00 97.69 95 GLN A N 1
ATOM 721 C CA . GLN A 1 95 ? 23.911 1.327 -25.326 1.00 97.69 95 GLN A CA 1
ATOM 722 C C . GLN A 1 95 ? 24.056 1.634 -26.818 1.00 97.69 95 GLN A C 1
ATOM 724 O O . GLN A 1 95 ? 25.166 1.900 -27.277 1.00 97.69 95 GLN A O 1
ATOM 729 N N . ASP A 1 96 ? 22.952 1.683 -27.565 1.00 95.69 96 ASP A N 1
ATOM 730 C CA . ASP A 1 96 ? 22.961 2.001 -28.996 1.00 95.69 96 ASP A CA 1
ATOM 731 C C . ASP A 1 96 ? 23.555 3.392 -29.258 1.00 95.69 96 ASP A C 1
ATOM 733 O O . ASP A 1 96 ? 24.345 3.582 -30.186 1.00 95.69 96 ASP A O 1
ATOM 737 N N . GLN A 1 97 ? 23.213 4.377 -28.424 1.00 94.38 97 GLN A N 1
ATOM 738 C CA . GLN A 1 97 ? 23.793 5.718 -28.497 1.00 94.38 97 GLN A CA 1
ATOM 739 C C . GLN A 1 97 ? 25.292 5.705 -28.197 1.00 94.38 97 GLN A C 1
ATOM 741 O O . GLN A 1 97 ? 26.062 6.278 -28.969 1.00 94.38 97 GLN A O 1
ATOM 746 N N . ALA A 1 98 ? 25.717 5.021 -27.131 1.00 93.88 98 ALA A N 1
ATOM 747 C CA . ALA A 1 98 ? 27.127 4.887 -26.784 1.00 93.88 98 ALA A CA 1
ATOM 748 C C . ALA A 1 98 ? 27.925 4.261 -27.937 1.00 93.88 98 ALA A C 1
ATOM 750 O O . ALA A 1 98 ? 28.923 4.837 -28.360 1.00 93.88 98 ALA A O 1
ATOM 751 N N . TYR A 1 99 ? 27.441 3.161 -28.525 1.00 89.75 99 TYR A N 1
ATOM 752 C CA . TYR A 1 99 ? 28.084 2.531 -29.681 1.00 89.75 99 TYR A CA 1
ATOM 753 C C . TYR A 1 99 ? 28.188 3.473 -30.882 1.00 89.75 99 TYR A C 1
ATOM 755 O O . TYR A 1 99 ? 29.245 3.565 -31.508 1.00 89.75 99 TYR A O 1
ATOM 763 N N . ARG A 1 100 ? 27.111 4.202 -31.202 1.00 85.81 100 ARG A N 1
ATOM 764 C CA . ARG A 1 100 ? 27.108 5.159 -32.318 1.00 85.81 100 ARG A CA 1
ATOM 765 C C . ARG A 1 100 ? 28.106 6.286 -32.096 1.00 85.81 100 ARG A C 1
ATOM 767 O O . ARG A 1 100 ? 28.833 6.628 -33.027 1.00 85.81 100 ARG A O 1
ATOM 774 N N . TYR A 1 101 ? 28.159 6.850 -30.893 1.00 83.69 101 TYR A N 1
ATOM 775 C CA . TYR A 1 101 ? 29.124 7.896 -30.573 1.00 83.69 101 TYR A CA 1
ATOM 776 C C . TYR A 1 101 ? 30.554 7.362 -30.616 1.00 83.69 101 TYR A C 1
ATOM 778 O O . TYR A 1 101 ? 31.381 7.958 -31.299 1.00 83.69 101 TYR A O 1
ATOM 786 N N . THR A 1 102 ? 30.836 6.205 -30.012 1.00 84.38 102 THR A N 1
ATOM 787 C CA . THR A 1 102 ? 32.159 5.569 -30.082 1.00 84.38 102 THR A CA 1
ATOM 788 C C . THR A 1 102 ? 32.610 5.349 -31.527 1.00 84.38 102 THR A C 1
ATOM 790 O O . THR A 1 102 ? 33.707 5.768 -31.882 1.00 84.38 102 THR A O 1
ATOM 793 N N . ALA A 1 103 ? 31.753 4.807 -32.399 1.00 80.81 103 ALA A N 1
ATOM 794 C CA . ALA A 1 103 ? 32.094 4.582 -33.805 1.00 80.81 103 ALA A CA 1
ATOM 795 C C . ALA A 1 103 ? 32.396 5.886 -34.572 1.00 80.81 103 ALA A C 1
ATOM 797 O O . ALA A 1 103 ? 33.297 5.925 -35.415 1.00 80.81 103 ALA A O 1
ATOM 798 N N . ILE A 1 104 ? 31.661 6.971 -34.289 1.00 80.62 104 ILE A N 1
ATOM 799 C CA . ILE A 1 104 ? 31.933 8.296 -34.870 1.00 80.62 104 ILE A CA 1
ATOM 800 C C . ILE A 1 104 ? 33.310 8.799 -34.421 1.00 80.62 104 ILE A C 1
ATOM 802 O O . ILE A 1 104 ? 34.085 9.272 -35.254 1.00 80.62 104 ILE A O 1
ATOM 806 N N . LEU A 1 105 ? 33.628 8.663 -33.131 1.00 79.25 105 LEU A N 1
ATOM 807 C CA . LEU A 1 105 ? 34.908 9.092 -32.565 1.00 79.25 105 LEU A CA 1
ATOM 808 C C . LEU A 1 105 ? 36.083 8.299 -33.131 1.00 79.25 105 LEU A C 1
ATOM 810 O O . LEU A 1 105 ? 37.077 8.894 -33.542 1.00 79.25 105 LEU A O 1
ATOM 814 N N . GLU A 1 106 ? 35.959 6.977 -33.221 1.00 79.25 106 GLU A N 1
ATOM 815 C CA . GLU A 1 106 ? 36.983 6.109 -33.810 1.00 79.25 106 GLU A CA 1
ATOM 816 C C . GLU A 1 106 ? 37.232 6.448 -35.285 1.00 79.25 106 GLU A C 1
ATOM 818 O O . GLU A 1 106 ? 38.382 6.551 -35.723 1.00 79.25 106 GLU A O 1
ATOM 823 N N . LYS A 1 107 ? 36.163 6.689 -36.058 1.00 73.69 107 LYS A N 1
ATOM 824 C CA . LYS A 1 107 ? 36.268 7.082 -37.469 1.00 73.69 107 LYS A CA 1
ATOM 825 C C . LYS A 1 107 ? 36.934 8.449 -37.638 1.00 73.69 107 LYS A C 1
ATOM 827 O O . LYS A 1 107 ? 37.733 8.618 -38.558 1.00 73.69 107 LYS A O 1
ATOM 832 N N . ALA A 1 108 ? 36.618 9.412 -36.773 1.00 71.81 108 ALA A N 1
ATOM 833 C CA . ALA A 1 108 ? 37.245 10.729 -36.787 1.00 71.81 108 ALA A CA 1
ATOM 834 C C . ALA A 1 108 ? 38.730 10.671 -36.397 1.00 71.81 108 ALA A C 1
ATOM 836 O O . ALA A 1 108 ? 39.556 11.291 -37.062 1.00 71.81 108 ALA A O 1
ATOM 837 N N . ALA A 1 109 ? 39.079 9.878 -35.380 1.00 69.94 109 ALA A N 1
ATOM 838 C CA . ALA A 1 109 ? 40.460 9.681 -34.943 1.00 69.94 109 ALA A CA 1
ATOM 839 C C . ALA A 1 109 ? 41.324 8.980 -36.007 1.00 69.94 109 ALA A C 1
ATOM 841 O O . ALA A 1 109 ? 42.518 9.249 -36.116 1.00 69.94 109 ALA A O 1
ATOM 842 N N . SER A 1 110 ? 40.719 8.107 -36.816 1.00 70.88 110 SER A N 1
ATOM 843 C CA . SER A 1 110 ? 41.406 7.357 -37.876 1.00 70.88 110 SER A CA 1
ATOM 844 C C . SER A 1 110 ? 41.632 8.163 -39.164 1.00 70.88 110 SER A C 1
ATOM 846 O O . SER A 1 110 ? 42.308 7.677 -40.071 1.00 70.88 110 SER A O 1
ATOM 848 N N . ASN A 1 111 ? 41.071 9.375 -39.283 1.00 70.00 111 ASN A N 1
ATOM 849 C CA . ASN A 1 111 ? 41.247 10.244 -40.446 1.00 70.00 111 ASN A CA 1
ATOM 850 C C . ASN A 1 111 ? 42.150 11.450 -40.096 1.00 70.00 111 ASN A C 1
ATOM 852 O O . ASN A 1 111 ? 41.693 12.350 -39.388 1.00 70.00 111 ASN A O 1
ATOM 856 N N . PRO A 1 112 ? 43.384 11.528 -40.638 1.00 62.28 112 PRO A N 1
ATOM 857 C CA . PRO A 1 112 ? 44.371 12.559 -40.294 1.00 62.28 112 PRO A CA 1
ATOM 858 C C . PRO A 1 112 ? 43.913 14.012 -40.509 1.00 62.28 112 PRO A C 1
ATOM 860 O O . PRO A 1 112 ? 44.437 14.922 -39.869 1.00 62.28 112 PRO A O 1
ATOM 863 N N . LEU A 1 113 ? 42.950 14.246 -41.411 1.00 59.84 113 LEU A N 1
ATOM 864 C CA . LEU A 1 113 ? 42.401 15.579 -41.690 1.00 59.84 113 LEU A CA 1
ATOM 865 C C . LEU A 1 113 ? 41.298 15.984 -40.692 1.00 59.84 113 LEU A C 1
ATOM 867 O O . LEU A 1 113 ? 41.169 17.160 -40.377 1.00 59.84 113 LEU A O 1
ATOM 871 N N . LEU A 1 114 ? 40.541 15.018 -40.158 1.00 57.97 114 LEU A N 1
ATOM 872 C CA . LEU A 1 114 ? 39.467 15.223 -39.168 1.00 57.97 114 LEU A CA 1
ATOM 873 C C . LEU A 1 114 ? 39.993 15.229 -37.725 1.00 57.97 114 LEU A C 1
ATOM 875 O O . LEU A 1 114 ? 39.426 15.893 -36.859 1.00 57.97 114 LEU A O 1
ATOM 879 N N . SER A 1 115 ? 41.110 14.544 -37.465 1.00 54.66 115 SER A N 1
ATOM 880 C CA . SER A 1 115 ? 41.795 14.553 -36.167 1.00 54.66 115 SER A CA 1
ATOM 881 C C . SER A 1 115 ? 42.355 15.927 -35.776 1.00 54.66 115 SER A C 1
ATOM 883 O O . SER A 1 115 ? 42.614 16.169 -34.601 1.00 54.66 115 SER A O 1
ATOM 885 N N . MET A 1 116 ? 42.548 16.833 -36.744 1.00 52.88 116 MET A N 1
ATOM 886 C CA . MET A 1 116 ? 42.950 18.221 -36.485 1.00 52.88 116 MET A CA 1
ATOM 887 C C . MET A 1 116 ? 41.779 19.098 -36.006 1.00 52.88 116 MET A C 1
ATOM 889 O O . MET A 1 116 ? 42.013 20.025 -35.234 1.00 52.88 116 MET A O 1
ATOM 893 N N . GLU A 1 117 ? 40.541 18.795 -36.417 1.00 55.00 117 GLU A N 1
ATOM 894 C CA . GLU A 1 117 ? 39.329 19.550 -36.047 1.00 55.00 117 GLU A CA 1
ATOM 895 C C . GLU A 1 117 ? 38.661 19.030 -34.762 1.00 55.00 117 GLU A C 1
ATOM 897 O O . GLU A 1 117 ? 38.120 19.815 -33.990 1.00 55.00 117 GLU A O 1
ATOM 902 N N . LEU A 1 118 ? 38.732 17.725 -34.478 1.00 57.16 118 LEU A N 1
ATOM 903 C CA . LEU A 1 118 ? 38.195 17.121 -33.251 1.00 57.16 118 LEU A CA 1
ATOM 904 C C . LEU A 1 118 ? 39.269 17.037 -32.156 1.00 57.16 118 LEU A C 1
ATOM 906 O O . LEU A 1 118 ? 39.794 15.970 -31.840 1.00 57.16 118 LEU A O 1
ATOM 910 N N . GLN A 1 119 ? 39.599 18.179 -31.551 1.00 60.31 119 GLN A N 1
ATOM 911 C CA . GLN A 1 119 ? 40.431 18.211 -30.344 1.00 60.31 119 GLN A CA 1
ATOM 912 C C . GLN A 1 119 ? 39.689 17.537 -29.163 1.00 60.31 119 GLN A C 1
ATOM 914 O O . GLN A 1 119 ? 38.506 17.815 -28.949 1.00 60.31 119 GLN A O 1
ATOM 919 N N . PRO A 1 120 ? 40.359 16.715 -28.327 1.00 58.31 120 PRO A N 1
ATOM 920 C CA . PRO A 1 120 ? 39.751 16.064 -27.156 1.00 58.31 120 PRO A CA 1
ATOM 921 C C . PRO A 1 120 ? 39.047 17.015 -26.168 1.00 58.31 120 PRO A C 1
ATOM 923 O O . PRO A 1 120 ? 38.173 16.589 -25.413 1.00 58.31 120 PRO A O 1
ATOM 926 N N . SER A 1 121 ? 39.407 18.303 -26.165 1.00 56.44 121 SER A N 1
ATOM 927 C CA . SER A 1 121 ? 38.751 19.356 -25.380 1.00 56.44 121 SER A CA 1
ATOM 928 C C . SER A 1 121 ? 37.305 19.622 -25.814 1.00 56.44 121 SER A C 1
ATOM 930 O O . SER A 1 121 ? 36.449 19.800 -24.953 1.00 56.44 121 SER A O 1
ATOM 932 N N . MET A 1 122 ? 37.008 19.570 -27.115 1.00 57.00 122 MET A N 1
ATOM 933 C CA . MET A 1 122 ? 35.664 19.818 -27.659 1.00 57.00 122 MET A CA 1
ATOM 934 C C . MET A 1 122 ? 34.696 18.670 -27.349 1.00 57.00 122 MET A C 1
ATOM 936 O O . MET A 1 122 ? 33.501 18.875 -27.162 1.00 57.00 122 MET A O 1
ATOM 940 N N . LEU A 1 123 ? 35.224 17.449 -27.231 1.00 59.19 123 LEU A N 1
ATOM 941 C CA . LEU A 1 123 ? 34.453 16.278 -26.808 1.00 59.19 123 LEU A CA 1
ATOM 942 C C . LEU A 1 123 ? 34.084 16.326 -25.327 1.00 59.19 123 LEU A C 1
ATOM 944 O O . LEU A 1 123 ? 33.007 15.874 -24.951 1.00 59.19 123 LEU A O 1
ATOM 948 N N . LYS A 1 124 ? 34.956 16.906 -24.494 1.00 54.50 124 LYS A N 1
ATOM 949 C CA . LYS A 1 124 ? 34.639 17.188 -23.092 1.00 54.50 124 LYS A CA 1
ATOM 950 C C . LYS A 1 124 ? 33.529 18.229 -22.955 1.00 54.50 124 LYS A C 1
ATOM 952 O O . LYS A 1 124 ? 32.690 18.055 -22.086 1.00 54.50 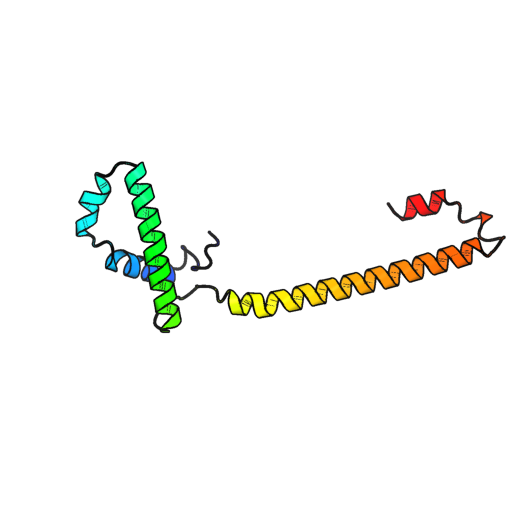124 LYS A O 1
ATOM 957 N N . GLU A 1 125 ? 33.501 19.264 -23.793 1.00 53.75 125 GLU A N 1
ATOM 958 C CA . GLU A 1 125 ? 32.434 20.280 -23.775 1.00 53.75 125 GLU A CA 1
ATOM 959 C C . GLU A 1 125 ? 31.076 19.757 -24.260 1.00 53.75 125 GLU A C 1
ATOM 961 O O . GLU A 1 125 ? 30.057 20.215 -23.770 1.00 53.75 125 GLU A O 1
ATOM 966 N N . ALA A 1 126 ? 31.035 18.785 -25.177 1.00 52.59 126 ALA A N 1
ATOM 967 C CA . ALA A 1 126 ? 29.774 18.234 -25.691 1.00 52.59 126 ALA A CA 1
ATOM 968 C C .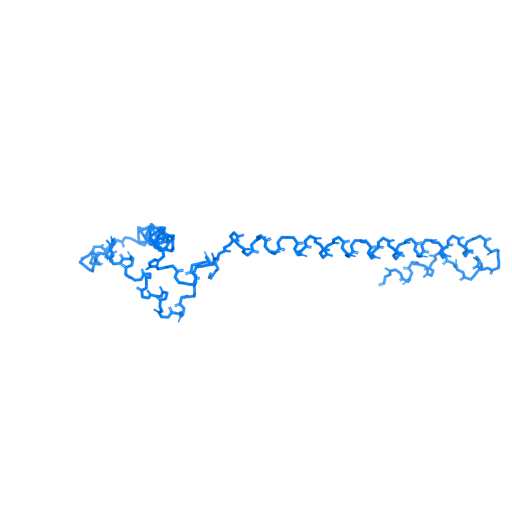 ALA A 1 126 ? 29.098 17.199 -24.762 1.00 52.59 126 ALA A C 1
ATOM 970 O O . ALA A 1 126 ? 27.963 16.798 -25.014 1.00 52.59 126 ALA A O 1
ATOM 971 N N . LEU A 1 127 ? 29.807 16.723 -23.731 1.00 48.69 127 LEU A N 1
ATOM 972 C CA . LEU A 1 127 ? 29.334 15.717 -22.768 1.00 48.69 127 LEU A CA 1
ATOM 973 C C . LEU A 1 127 ? 28.817 16.321 -21.446 1.00 48.69 127 LEU A C 1
ATOM 975 O O . LEU A 1 127 ? 28.324 15.567 -20.604 1.00 48.69 127 LEU A O 1
ATOM 979 N N . TYR A 1 128 ? 28.931 17.640 -21.267 1.00 39.75 128 TYR A N 1
ATOM 980 C CA . TYR A 1 128 ? 28.391 18.414 -20.140 1.00 39.75 128 TYR A CA 1
ATOM 981 C C . TYR A 1 128 ? 27.297 19.370 -20.619 1.00 39.75 128 TYR A C 1
ATOM 983 O O . TYR A 1 128 ? 26.397 19.658 -19.798 1.00 39.75 128 TYR A O 1
#

InterPro domains:
  IPR021897 Cilia- and flagella-associated protein 206 [PF12018] (75-128)
  IPR021897 Cilia- and flagella-associated protein 206 [PTHR21442] (1-128)

Sequence (128 aa):
LRSGLGSPTDIKIVREATAALQSIFPQAELGTFLTLSKKDKERQLKEFTMIVTGIRLFNRDCGKGGEGIDDLPAILREAIPATTQHIDSQLQTAQDQAYRYTAILEKAASNPLLSMELQPSMLKEALY